Protein AF-X0WEI6-F1 (afdb_monomer_lite)

Secondary structure (DSSP, 8-state):
----PPPSSSS-STTSSTT-----SSPPPSS---------SS---SPPEE-TTS-EEEE-TTS-EEEE--

Structure (mmCIF, N/CA/C/O backbone):
data_AF-X0WEI6-F1
#
_entry.id   AF-X0WEI6-F1
#
loop_
_atom_site.group_PDB
_atom_site.id
_atom_site.type_symbol
_atom_site.label_atom_id
_atom_site.label_alt_id
_atom_site.label_comp_id
_atom_site.label_asym_id
_atom_site.label_entity_id
_atom_site.label_seq_id
_atom_site.pdbx_PDB_ins_code
_atom_site.Cartn_x
_atom_site.Cartn_y
_atom_site.Cartn_z
_atom_site.occupancy
_atom_site.B_iso_or_equiv
_atom_site.auth_seq_id
_atom_site.auth_comp_id
_atom_site.auth_asym_id
_atom_site.auth_atom_id
_atom_site.pdbx_PDB_model_num
ATOM 1 N N . MET A 1 1 ? -3.947 -16.894 -25.834 1.00 47.19 1 MET A N 1
ATOM 2 C CA . MET A 1 1 ? -3.469 -15.594 -25.322 1.00 47.19 1 MET A CA 1
ATOM 3 C C . MET A 1 1 ? -4.222 -15.360 -24.030 1.00 47.19 1 MET A C 1
ATOM 5 O O . MET A 1 1 ? -5.434 -15.228 -24.089 1.00 47.19 1 MET A O 1
ATOM 9 N N . VAL A 1 2 ? -3.557 -15.482 -22.882 1.00 45.81 2 VAL A N 1
ATOM 10 C CA . VAL A 1 2 ? -4.192 -15.237 -21.580 1.00 45.81 2 VAL A CA 1
ATOM 11 C C . VAL A 1 2 ? -3.994 -13.756 -21.298 1.00 45.81 2 VAL A C 1
ATOM 13 O O . VAL A 1 2 ? -2.856 -13.288 -21.282 1.00 45.81 2 VAL A O 1
ATOM 16 N N . VAL A 1 3 ? -5.087 -13.009 -21.201 1.00 51.06 3 VAL A N 1
ATOM 17 C CA . VAL A 1 3 ? -5.045 -11.600 -20.806 1.00 51.06 3 VAL A CA 1
ATOM 18 C C . VAL A 1 3 ? -4.785 -11.599 -19.302 1.00 51.06 3 VAL A C 1
ATOM 20 O O . VAL A 1 3 ? -5.463 -12.318 -18.573 1.00 51.06 3 VAL A O 1
ATOM 23 N N . ALA A 1 4 ? -3.765 -10.881 -18.835 1.00 54.44 4 ALA A N 1
ATOM 24 C CA . ALA A 1 4 ? -3.557 -10.712 -17.403 1.00 54.44 4 ALA A CA 1
ATOM 25 C C . ALA A 1 4 ? -4.681 -9.814 -16.872 1.00 54.44 4 ALA A C 1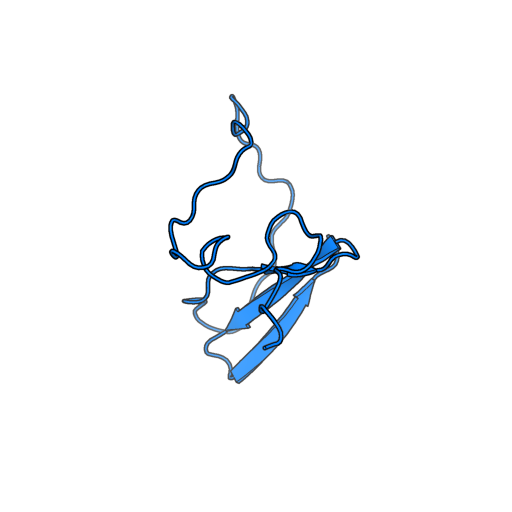
ATOM 27 O O . ALA A 1 4 ? -4.712 -8.620 -17.172 1.00 54.44 4 ALA A O 1
ATOM 28 N N . GLU A 1 5 ? -5.631 -10.403 -16.153 1.00 65.25 5 GLU A N 1
ATOM 29 C CA . GLU A 1 5 ? -6.691 -9.666 -15.470 1.00 65.25 5 GLU A CA 1
ATOM 30 C C . GLU A 1 5 ? -6.224 -9.287 -14.060 1.00 65.25 5 GLU A C 1
ATOM 32 O O . GLU A 1 5 ? -5.469 -10.021 -13.417 1.00 65.25 5 GLU A O 1
ATOM 37 N N . LEU A 1 6 ? -6.624 -8.098 -13.604 1.00 68.94 6 LEU A N 1
ATOM 38 C CA . LEU A 1 6 ? -6.347 -7.633 -12.247 1.00 68.94 6 LEU A CA 1
ATOM 39 C C . LEU A 1 6 ? -7.103 -8.505 -11.237 1.00 68.94 6 LEU A C 1
ATOM 41 O O . LEU A 1 6 ? -8.193 -8.992 -11.532 1.00 68.94 6 LEU A O 1
ATOM 45 N N . ALA A 1 7 ? -6.539 -8.678 -10.040 1.00 70.56 7 ALA A N 1
ATOM 46 C CA . ALA A 1 7 ? -7.270 -9.308 -8.947 1.00 70.56 7 ALA A CA 1
ATOM 47 C C . ALA A 1 7 ? -8.529 -8.489 -8.615 1.00 70.56 7 ALA A C 1
ATOM 49 O O . ALA A 1 7 ? -8.491 -7.257 -8.666 1.00 70.56 7 ALA A O 1
ATOM 50 N N . ASP A 1 8 ? -9.616 -9.169 -8.245 1.00 81.38 8 ASP A N 1
ATOM 51 C CA . ASP A 1 8 ? -10.825 -8.529 -7.720 1.00 81.38 8 ASP A CA 1
ATOM 52 C C . ASP A 1 8 ? -10.525 -7.944 -6.330 1.00 81.38 8 ASP A C 1
ATOM 54 O O . ASP A 1 8 ? -10.638 -8.610 -5.302 1.00 81.38 8 ASP A O 1
ATOM 58 N N . SER A 1 9 ? -9.993 -6.723 -6.321 1.00 81.88 9 SER A N 1
ATOM 59 C CA . SER A 1 9 ? -9.545 -6.006 -5.133 1.00 81.88 9 SER A CA 1
ATOM 60 C C . SER A 1 9 ? -9.737 -4.498 -5.318 1.00 81.88 9 SER A C 1
ATOM 62 O O . SER A 1 9 ? -9.591 -3.991 -6.434 1.00 81.88 9 SER A O 1
ATOM 64 N N . PRO A 1 10 ? -9.990 -3.744 -4.230 1.00 84.00 10 PRO A N 1
ATOM 65 C CA . PRO A 1 10 ? -10.030 -2.284 -4.271 1.00 84.00 10 PRO A CA 1
ATOM 66 C C . PRO A 1 10 ? -8.720 -1.622 -4.729 1.00 84.00 10 PRO A C 1
ATOM 68 O O . PRO A 1 10 ? -8.749 -0.475 -5.172 1.00 84.00 10 PRO A O 1
ATOM 71 N N . TRP A 1 11 ? -7.568 -2.291 -4.581 1.00 88.62 11 TRP A N 1
ATOM 72 C CA . TRP A 1 11 ? -6.264 -1.761 -4.999 1.00 88.62 11 TRP A CA 1
ATOM 73 C C . TRP A 1 11 ? -5.266 -2.892 -5.300 1.00 88.62 11 TRP A C 1
ATOM 75 O O . TRP A 1 11 ? -4.355 -3.154 -4.510 1.00 88.62 11 TRP A O 1
ATOM 85 N N . PRO A 1 12 ? -5.426 -3.596 -6.430 1.00 85.56 12 PRO A N 1
ATOM 86 C CA . PRO A 1 12 ? -4.774 -4.885 -6.660 1.00 85.56 12 PRO A CA 1
ATOM 87 C C . PRO A 1 12 ? -3.269 -4.785 -6.936 1.00 85.56 12 PRO A C 1
ATOM 89 O O . PRO A 1 12 ? -2.573 -5.796 -6.882 1.00 85.56 12 PRO A O 1
ATOM 92 N N . MET A 1 13 ? -2.754 -3.600 -7.282 1.00 87.50 13 MET A N 1
ATOM 93 C CA . MET A 1 13 ? -1.362 -3.440 -7.701 1.00 87.50 13 MET A CA 1
ATOM 94 C C . MET A 1 13 ? -0.811 -2.026 -7.494 1.00 87.50 13 MET A C 1
ATOM 96 O O . MET A 1 13 ? -1.539 -1.081 -7.175 1.00 87.50 13 MET A O 1
ATOM 100 N N . PHE A 1 14 ? 0.500 -1.886 -7.712 1.00 84.75 14 PHE A N 1
ATOM 101 C CA . PHE A 1 14 ? 1.197 -0.606 -7.693 1.00 84.75 14 PHE A CA 1
ATOM 102 C C . PHE A 1 14 ? 0.470 0.421 -8.565 1.00 84.75 14 PHE A C 1
ATOM 104 O O . PHE A 1 14 ? 0.239 0.197 -9.752 1.00 84.75 14 PHE A O 1
ATOM 111 N N . ARG A 1 15 ? 0.120 1.560 -7.958 1.00 82.81 15 ARG A N 1
ATOM 112 C CA . ARG A 1 15 ? -0.615 2.652 -8.611 1.00 82.81 15 ARG A CA 1
ATOM 113 C C . ARG A 1 15 ? -1.942 2.220 -9.263 1.00 82.81 15 ARG A C 1
ATOM 115 O O . ARG A 1 15 ? -2.331 2.804 -10.275 1.00 82.81 15 ARG A O 1
ATOM 122 N N . HIS A 1 16 ? -2.646 1.282 -8.623 1.00 84.12 16 HIS A N 1
ATOM 123 C CA . HIS A 1 16 ? -4.029 0.851 -8.882 1.00 84.12 16 HIS A CA 1
ATOM 124 C C . HIS A 1 16 ? -4.266 0.054 -10.169 1.00 84.12 16 HIS A C 1
ATOM 126 O O . HIS A 1 16 ? -4.890 -1.002 -10.118 1.00 84.12 16 HIS A O 1
ATOM 132 N N . ASP A 1 17 ? -3.778 0.537 -11.310 1.00 83.31 17 ASP A N 1
ATOM 133 C CA . ASP A 1 17 ? -4.084 -0.020 -12.626 1.00 83.31 17 ASP A CA 1
ATOM 134 C C . ASP A 1 17 ? -2.832 -0.247 -13.483 1.00 83.31 17 ASP A C 1
ATOM 136 O O . ASP A 1 17 ? -1.743 0.252 -13.196 1.00 83.31 17 ASP A O 1
ATOM 140 N N . LEU A 1 18 ? -3.003 -0.971 -14.593 1.00 85.81 18 LEU A N 1
ATOM 141 C CA . LEU A 1 18 ? -1.934 -1.272 -15.555 1.00 85.81 18 LEU A CA 1
ATOM 142 C C . LEU A 1 18 ? -1.316 -0.024 -16.215 1.00 85.81 18 LEU A C 1
ATOM 144 O O . LEU A 1 18 ? -0.275 -0.120 -16.862 1.00 85.81 18 LEU A O 1
ATOM 148 N N . ARG A 1 19 ? -1.958 1.144 -16.097 1.00 88.25 19 ARG A N 1
ATOM 149 C CA . ARG A 1 19 ? -1.464 2.431 -16.608 1.00 88.25 19 ARG A CA 1
ATOM 150 C C . ARG A 1 19 ? -0.746 3.229 -15.514 1.00 88.25 19 ARG A C 1
ATOM 152 O O . ARG A 1 19 ? -0.232 4.307 -15.808 1.00 88.25 19 ARG A O 1
ATOM 159 N N . HIS A 1 20 ? -0.680 2.701 -14.291 1.00 84.50 20 HIS A N 1
ATOM 160 C CA . HIS A 1 20 ? -0.019 3.286 -13.134 1.00 84.50 20 HIS A CA 1
ATOM 161 C C . HIS A 1 20 ? -0.505 4.707 -12.810 1.00 84.50 20 HIS A C 1
ATOM 163 O O . HIS A 1 20 ? 0.303 5.596 -12.515 1.00 84.50 20 HIS A O 1
ATOM 169 N N . THR A 1 21 ? -1.818 4.941 -12.869 1.00 89.31 21 THR A N 1
ATOM 170 C CA . THR A 1 21 ? -2.387 6.281 -12.647 1.00 89.31 21 THR A CA 1
ATOM 171 C C . THR A 1 21 ? -2.387 6.708 -11.180 1.00 89.31 21 THR A C 1
ATOM 173 O O . THR A 1 21 ? -2.300 7.901 -10.896 1.00 89.31 21 THR A O 1
ATOM 176 N N . GLY A 1 22 ? -2.482 5.754 -10.247 1.00 86.56 22 GLY A N 1
ATOM 177 C CA . GLY A 1 22 ? -2.642 6.035 -8.820 1.00 86.56 22 GLY A CA 1
ATOM 178 C C . GLY A 1 22 ? -3.994 6.662 -8.461 1.00 86.56 22 GLY A C 1
ATOM 179 O O . GLY A 1 22 ? -4.091 7.333 -7.436 1.00 86.56 22 GLY A O 1
ATOM 180 N N . GLN A 1 23 ? -5.025 6.488 -9.293 1.00 89.00 23 GLN A N 1
ATOM 181 C CA . GLN A 1 23 ? -6.346 7.085 -9.082 1.00 89.00 23 GLN A CA 1
ATOM 182 C C . GLN A 1 23 ? -7.335 6.079 -8.487 1.00 89.00 23 GLN A C 1
ATOM 184 O O . GLN A 1 23 ? -7.503 4.987 -9.014 1.00 89.00 23 GLN A O 1
ATOM 189 N N . SER A 1 24 ? -8.028 6.479 -7.417 1.00 84.94 24 SER A N 1
ATOM 190 C CA . SER A 1 24 ? -9.186 5.753 -6.881 1.00 84.94 24 SER A CA 1
ATOM 191 C C . SER A 1 24 ? -10.470 6.193 -7.580 1.00 84.94 24 SER A C 1
ATOM 193 O O . SER A 1 24 ? -10.624 7.367 -7.912 1.00 84.94 24 SER A O 1
ATOM 195 N N . LEU A 1 25 ? -11.428 5.274 -7.727 1.00 85.69 25 LEU A N 1
ATOM 196 C CA . LEU A 1 25 ? -12.805 5.599 -8.129 1.00 85.69 25 LEU A CA 1
ATOM 197 C C . LEU A 1 25 ? -13.627 6.231 -6.990 1.00 85.69 25 LEU A C 1
ATOM 199 O O . LEU A 1 25 ? -14.717 6.746 -7.229 1.00 85.69 25 LEU A O 1
ATOM 203 N N . HIS A 1 26 ? -13.125 6.180 -5.755 1.00 86.06 26 HIS A N 1
ATOM 204 C CA . HIS A 1 26 ? -13.820 6.670 -4.571 1.00 86.06 26 HIS A CA 1
ATOM 205 C C . HIS A 1 26 ? -13.382 8.091 -4.224 1.00 86.06 26 HIS A C 1
ATOM 207 O O . HIS A 1 26 ? -12.188 8.392 -4.156 1.00 86.06 26 HIS A O 1
ATOM 213 N N . THR A 1 27 ? -14.351 8.949 -3.912 1.00 89.19 27 THR A N 1
ATOM 214 C CA . THR A 1 27 ? -14.078 10.247 -3.292 1.00 89.19 27 THR A CA 1
ATOM 215 C C . THR A 1 27 ? -13.560 10.032 -1.869 1.00 89.19 27 THR A C 1
ATOM 217 O O . THR A 1 27 ? -14.159 9.288 -1.092 1.00 89.19 27 THR A O 1
ATOM 220 N N . GLY A 1 28 ? -12.446 10.683 -1.527 1.00 85.94 28 GLY A N 1
ATOM 221 C CA . GLY A 1 28 ? -11.886 10.648 -0.175 1.00 85.94 28 GLY A CA 1
ATOM 222 C C . GLY A 1 28 ? -12.784 11.327 0.874 1.00 85.94 28 GLY A C 1
ATOM 223 O O . GLY A 1 28 ? -13.730 12.037 0.519 1.00 85.94 28 GLY A O 1
ATOM 224 N N . PRO A 1 29 ? -12.502 11.127 2.174 1.00 88.94 29 PRO A N 1
ATOM 225 C CA . PRO A 1 29 ? -13.260 11.760 3.249 1.00 88.94 29 PRO A CA 1
ATOM 226 C C . PRO A 1 29 ? -13.116 13.288 3.208 1.00 88.94 29 PRO A C 1
ATOM 228 O O . PRO A 1 29 ? -12.035 13.812 2.950 1.00 88.94 29 PRO A O 1
ATOM 231 N N . SER A 1 30 ? -14.198 14.010 3.512 1.00 93.88 30 SER A N 1
ATOM 232 C CA . SER A 1 30 ? -14.195 15.479 3.604 1.00 93.88 30 SER A CA 1
ATOM 233 C C . SER A 1 30 ? -13.463 16.008 4.843 1.00 93.88 30 SER A C 1
ATOM 235 O O . SER A 1 30 ? -12.973 17.133 4.822 1.00 93.88 30 SER A O 1
ATOM 237 N N . ASN A 1 31 ? -13.371 15.195 5.899 1.00 93.19 31 ASN A N 1
ATOM 238 C CA . ASN A 1 31 ? -12.556 15.442 7.084 1.00 93.19 31 ASN A CA 1
ATOM 239 C C . ASN A 1 31 ? -11.726 14.180 7.386 1.00 93.19 31 ASN A C 1
ATOM 241 O O . ASN A 1 31 ? -12.296 13.191 7.852 1.00 93.19 31 ASN A O 1
ATOM 245 N N . PRO A 1 32 ? -10.426 14.150 7.049 1.00 92.44 32 PRO A N 1
ATOM 246 C CA . PRO A 1 32 ? -9.591 12.977 7.269 1.00 92.44 32 PRO A CA 1
ATOM 247 C C . PRO A 1 32 ? -9.187 12.850 8.743 1.00 92.44 32 PRO A C 1
ATOM 249 O O . PRO A 1 32 ? -8.531 13.736 9.284 1.00 92.44 32 PRO A O 1
ATOM 252 N N . ASP A 1 33 ? -9.509 11.708 9.352 1.00 95.75 33 ASP A N 1
ATOM 253 C CA . ASP A 1 33 ? -9.050 11.326 10.691 1.00 95.75 33 ASP A CA 1
ATOM 254 C C . ASP A 1 33 ? -8.102 10.117 10.600 1.00 95.75 33 ASP A C 1
ATOM 256 O O . ASP A 1 33 ? -8.340 9.178 9.829 1.00 95.75 33 ASP A O 1
ATOM 260 N N . LEU A 1 34 ? -7.023 10.120 11.393 1.00 94.25 34 LEU A N 1
ATOM 261 C CA . LEU A 1 34 ? -6.086 8.995 11.469 1.00 94.25 34 LEU A CA 1
ATOM 262 C C . LEU A 1 34 ? -6.772 7.797 12.139 1.00 94.25 34 LEU A C 1
ATOM 264 O O . LEU A 1 34 ? -7.026 7.820 13.341 1.00 94.25 34 LEU A O 1
ATOM 268 N N . LYS A 1 35 ? -7.047 6.738 11.370 1.00 93.31 35 LYS A N 1
ATOM 269 C CA . LYS A 1 35 ? -7.663 5.509 11.900 1.00 93.31 35 LYS A CA 1
ATOM 270 C C . LYS A 1 35 ? -6.661 4.594 12.600 1.00 93.31 35 LYS A C 1
ATOM 272 O O . LYS A 1 35 ? -6.978 4.038 13.644 1.00 93.31 35 LYS A O 1
ATOM 277 N N . TRP A 1 36 ? -5.477 4.429 12.018 1.00 96.12 36 TRP A N 1
ATOM 278 C CA . TRP A 1 36 ? -4.407 3.578 12.536 1.00 96.12 36 TRP A CA 1
ATOM 279 C C . TRP A 1 36 ? -3.066 3.967 11.908 1.00 96.12 36 TRP A C 1
ATOM 281 O O . TRP A 1 36 ? -3.022 4.675 10.901 1.00 96.12 36 TRP A O 1
ATOM 291 N N . THR A 1 37 ? -1.977 3.498 12.513 1.00 95.56 37 THR A N 1
ATOM 292 C CA . THR A 1 37 ? -0.617 3.613 11.978 1.00 95.56 37 THR A CA 1
ATOM 293 C C . THR A 1 37 ? 0.144 2.311 12.213 1.00 95.56 37 THR A C 1
ATOM 295 O O . THR A 1 37 ? -0.163 1.575 13.152 1.00 95.56 37 THR A O 1
ATOM 298 N N . TYR A 1 38 ? 1.127 2.034 11.364 1.00 94.75 38 TYR A N 1
ATOM 299 C CA . TYR A 1 38 ? 2.021 0.890 11.477 1.00 94.75 38 TYR A CA 1
ATOM 300 C C . TYR A 1 38 ? 3.452 1.360 11.210 1.00 94.75 38 TYR A C 1
ATOM 302 O O . TYR A 1 38 ? 3.701 2.011 10.197 1.00 94.75 38 TYR A O 1
ATOM 310 N N . ASN A 1 39 ? 4.378 1.039 12.113 1.00 95.50 39 ASN A N 1
ATOM 311 C CA . ASN A 1 39 ? 5.785 1.405 11.963 1.00 95.50 39 ASN A CA 1
ATOM 312 C C . ASN A 1 39 ? 6.546 0.278 11.259 1.00 95.50 39 ASN A C 1
ATOM 314 O O . ASN A 1 39 ? 6.609 -0.837 11.776 1.00 95.50 39 ASN A O 1
ATOM 318 N N . THR A 1 40 ? 7.143 0.591 10.112 1.00 95.31 40 THR A N 1
ATOM 319 C CA . THR A 1 40 ? 8.231 -0.196 9.516 1.00 95.31 40 THR A CA 1
ATOM 320 C C . THR A 1 40 ? 9.561 0.195 10.159 1.00 95.31 40 THR A C 1
ATOM 322 O O . THR A 1 40 ? 9.640 1.199 10.874 1.00 95.31 40 THR A O 1
ATOM 325 N N . ASN A 1 41 ? 10.606 -0.603 9.940 1.00 97.00 41 ASN A N 1
ATOM 326 C CA . ASN A 1 41 ? 11.919 -0.339 10.532 1.00 97.00 41 ASN A CA 1
ATOM 327 C C . ASN A 1 41 ? 12.829 0.515 9.635 1.00 97.00 41 ASN A C 1
ATOM 329 O O . ASN A 1 41 ? 13.914 0.892 10.073 1.00 97.00 41 ASN A O 1
ATOM 333 N N . ASP A 1 42 ? 12.389 0.828 8.415 1.00 97.25 42 ASP A N 1
ATOM 334 C CA . ASP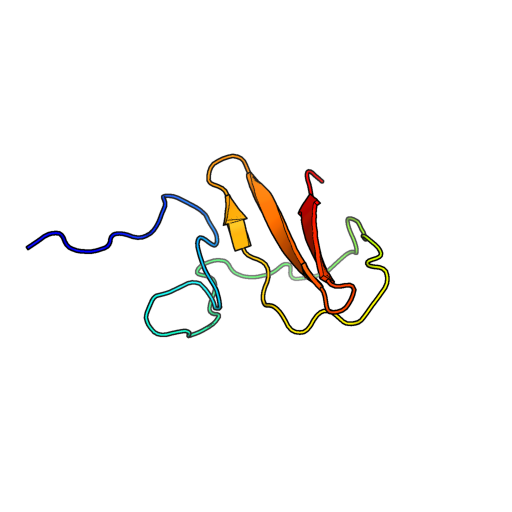 A 1 42 ? 13.078 1.704 7.464 1.00 97.25 42 ASP A CA 1
ATOM 335 C C . ASP A 1 42 ? 12.068 2.374 6.502 1.00 9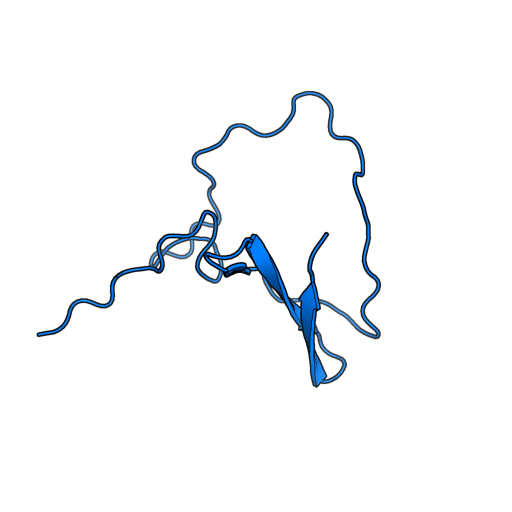7.25 42 ASP A C 1
ATOM 337 O O . ASP A 1 42 ? 10.847 2.200 6.630 1.00 97.25 42 ASP A O 1
ATOM 341 N N . ASP A 1 43 ? 12.580 3.152 5.549 1.00 95.94 43 ASP A N 1
ATOM 342 C CA . ASP A 1 43 ? 11.823 3.925 4.569 1.00 95.94 43 ASP A CA 1
ATOM 343 C C . ASP A 1 43 ? 10.906 3.055 3.689 1.00 95.94 43 ASP A C 1
ATOM 345 O O . ASP A 1 43 ? 11.287 2.015 3.143 1.00 95.94 43 ASP A O 1
ATOM 349 N N . VAL A 1 44 ? 9.686 3.549 3.460 1.00 93.94 44 VAL A N 1
ATOM 350 C CA . VAL A 1 44 ? 8.708 2.945 2.546 1.00 93.94 44 VAL A CA 1
ATOM 351 C C . VAL A 1 44 ? 8.598 3.799 1.286 1.00 93.94 44 VAL A C 1
ATOM 353 O O . VAL A 1 44 ? 7.929 4.830 1.259 1.00 93.94 44 VAL A O 1
ATOM 356 N N . HIS A 1 45 ? 9.231 3.344 0.204 1.00 88.31 45 HIS A N 1
ATOM 357 C CA . HIS A 1 45 ? 9.085 3.945 -1.130 1.00 88.31 45 HIS A CA 1
ATOM 358 C C . HIS A 1 45 ? 8.028 3.247 -2.001 1.00 88.31 45 HIS A C 1
ATOM 360 O O . HIS A 1 45 ? 7.724 3.708 -3.106 1.00 88.31 45 HIS A O 1
ATOM 366 N N . SER A 1 46 ? 7.484 2.121 -1.533 1.00 85.06 46 SER A N 1
ATOM 367 C CA . SER A 1 46 ? 6.471 1.358 -2.260 1.00 85.06 46 SER A CA 1
ATOM 368 C C . SER A 1 46 ? 5.092 2.030 -2.189 1.00 85.06 46 SER A C 1
ATOM 370 O O . SER A 1 46 ? 4.778 2.756 -1.249 1.00 85.06 46 SER A O 1
ATOM 372 N N . SER A 1 47 ? 4.245 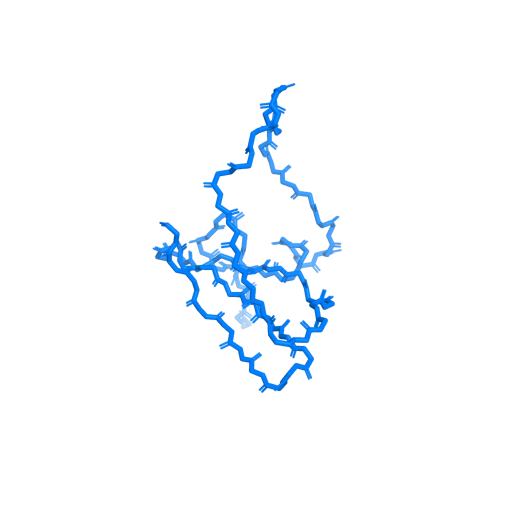1.799 -3.200 1.00 87.62 47 SER A N 1
ATOM 373 C CA . SER A 1 47 ? 2.804 2.046 -3.048 1.00 87.62 47 SER A CA 1
ATOM 374 C C . SER A 1 47 ? 2.156 0.786 -2.475 1.00 87.62 47 SER A C 1
ATOM 376 O O . SER A 1 47 ? 2.392 -0.284 -3.041 1.00 87.62 47 SER A O 1
ATOM 378 N N . PRO A 1 48 ? 1.343 0.891 -1.410 1.00 91.12 48 PRO A N 1
ATOM 379 C CA . PRO A 1 48 ? 0.677 -0.268 -0.831 1.00 91.12 48 PRO A CA 1
ATOM 380 C C . PRO A 1 48 ? -0.310 -0.897 -1.821 1.00 91.12 48 PRO A C 1
ATOM 382 O O . PRO A 1 48 ? -0.859 -0.213 -2.692 1.00 91.12 48 PRO A O 1
ATOM 385 N N . THR A 1 49 ? -0.560 -2.194 -1.659 1.00 94.06 49 THR A N 1
ATOM 386 C CA . THR A 1 49 ? -1.584 -2.944 -2.405 1.00 94.06 49 THR A CA 1
ATOM 387 C C . THR A 1 49 ? -2.514 -3.668 -1.449 1.00 94.06 49 THR A C 1
ATOM 389 O O . THR A 1 49 ? -2.096 -4.064 -0.366 1.00 94.06 49 THR A O 1
ATOM 392 N N . ILE A 1 50 ? -3.766 -3.858 -1.845 1.00 93.94 50 ILE A N 1
ATOM 393 C CA . ILE A 1 50 ? -4.799 -4.505 -1.038 1.00 93.94 50 ILE A CA 1
ATOM 394 C C . ILE A 1 50 ? -5.097 -5.873 -1.658 1.00 93.94 50 ILE A C 1
ATOM 396 O O . ILE A 1 50 ? -5.327 -5.976 -2.863 1.00 93.94 50 ILE A O 1
ATOM 400 N N . GLY A 1 51 ? -5.062 -6.935 -0.860 1.00 91.56 51 GLY A N 1
ATOM 401 C CA . GLY A 1 51 ? -5.500 -8.270 -1.256 1.00 91.56 51 GLY A CA 1
ATOM 402 C C . GLY A 1 51 ? -7.024 -8.363 -1.344 1.00 91.56 51 GLY A C 1
ATOM 403 O O . GLY A 1 51 ? -7.743 -7.554 -0.761 1.00 91.56 51 GLY A O 1
ATOM 404 N N . ALA A 1 52 ? -7.537 -9.369 -2.054 1.00 90.56 52 ALA A N 1
ATOM 405 C CA . ALA A 1 52 ? -8.983 -9.622 -2.133 1.00 90.56 52 ALA A CA 1
ATOM 406 C C . ALA A 1 52 ? -9.613 -9.944 -0.758 1.00 90.56 52 ALA A C 1
ATOM 408 O O . ALA A 1 52 ? -10.811 -9.776 -0.558 1.00 90.56 52 ALA A O 1
ATOM 409 N N . ASP A 1 53 ? -8.797 -10.389 0.198 1.00 91.00 53 ASP A N 1
ATOM 410 C CA . ASP A 1 53 ? -9.152 -10.646 1.595 1.00 91.00 53 ASP A CA 1
ATOM 411 C C . ASP A 1 53 ? -9.096 -9.391 2.48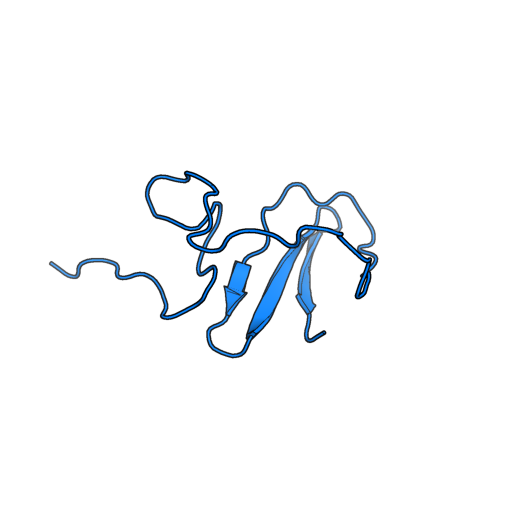8 1.00 91.00 53 ASP A C 1
ATOM 413 O O . ASP A 1 53 ? -9.438 -9.461 3.666 1.00 91.00 53 ASP A O 1
ATOM 417 N N . GLY A 1 54 ? -8.680 -8.245 1.938 1.00 92.69 54 GLY A N 1
ATOM 418 C CA . GLY A 1 54 ? -8.500 -6.991 2.667 1.00 92.69 54 GLY A CA 1
ATOM 419 C C . GLY A 1 54 ? -7.118 -6.810 3.299 1.00 92.69 54 GLY A C 1
ATOM 420 O O . GLY A 1 54 ? -6.868 -5.742 3.859 1.00 92.69 54 GLY A O 1
ATOM 421 N N . THR A 1 55 ? -6.208 -7.784 3.175 1.00 95.75 55 THR A N 1
ATOM 422 C CA . THR A 1 55 ? -4.836 -7.655 3.682 1.00 95.75 55 THR A CA 1
ATOM 423 C C . THR A 1 55 ? -4.102 -6.535 2.942 1.00 95.75 55 THR A C 1
ATOM 425 O O . THR A 1 55 ? -4.111 -6.478 1.712 1.00 95.75 55 THR A O 1
ATOM 428 N N . ILE A 1 56 ? -3.430 -5.644 3.672 1.00 95.44 56 ILE A N 1
ATOM 429 C CA . ILE A 1 56 ? -2.615 -4.570 3.092 1.00 95.44 56 ILE A CA 1
ATOM 430 C C . ILE A 1 56 ? -1.162 -5.027 3.017 1.00 95.44 56 ILE A C 1
ATOM 432 O O . ILE A 1 56 ? -0.569 -5.403 4.027 1.00 95.44 56 ILE A O 1
ATOM 436 N N . TYR A 1 57 ? -0.575 -4.943 1.829 1.00 95.25 57 TYR A N 1
ATOM 437 C CA . TYR A 1 57 ? 0.803 -5.332 1.570 1.00 95.25 57 TYR A CA 1
ATOM 438 C C . TYR A 1 57 ? 1.701 -4.124 1.315 1.00 95.25 57 TYR A C 1
ATOM 440 O O . TYR A 1 57 ? 1.354 -3.242 0.522 1.00 95.25 57 TYR A O 1
ATOM 448 N N . VAL A 1 58 ? 2.863 -4.099 1.973 1.00 96.06 58 VAL A N 1
ATOM 449 C CA . VAL A 1 58 ? 3.828 -2.990 1.925 1.00 96.06 58 VAL A CA 1
ATOM 450 C C . VAL A 1 58 ? 5.254 -3.535 1.862 1.00 96.06 58 VAL A C 1
ATOM 452 O O . VAL A 1 58 ? 5.641 -4.356 2.690 1.00 96.06 58 VAL A O 1
ATOM 455 N N . GLY A 1 59 ? 6.048 -3.061 0.901 1.00 94.75 59 GLY A N 1
ATOM 456 C CA . GLY A 1 59 ? 7.493 -3.314 0.859 1.00 94.75 59 GLY A CA 1
ATOM 457 C C . GLY A 1 59 ? 8.276 -2.171 1.500 1.00 94.75 59 GLY A C 1
ATOM 458 O O . GLY A 1 59 ? 7.993 -1.004 1.204 1.00 94.75 59 GLY A O 1
ATOM 459 N N . SER A 1 60 ? 9.253 -2.508 2.337 1.00 96.12 60 SER A N 1
ATOM 460 C CA . SER A 1 60 ? 10.095 -1.566 3.084 1.00 96.12 60 SER A CA 1
ATOM 461 C C . SER A 1 60 ? 11.576 -1.732 2.717 1.00 96.12 60 SER A C 1
ATOM 463 O O . SER A 1 60 ? 11.983 -2.759 2.169 1.00 96.12 60 SER A O 1
ATOM 465 N N . MET A 1 61 ? 12.385 -0.702 2.974 1.00 96.81 61 MET A N 1
ATOM 466 C CA . MET A 1 61 ? 13.838 -0.733 2.755 1.00 96.81 61 MET A CA 1
ATOM 467 C C . MET A 1 61 ? 14.603 -1.539 3.817 1.00 96.81 61 MET A C 1
ATOM 469 O O . MET A 1 61 ? 15.761 -1.883 3.592 1.00 96.81 61 MET A O 1
ATOM 473 N N . ASP A 1 62 ? 13.936 -1.962 4.895 1.00 96.69 62 ASP A N 1
ATOM 474 C CA . ASP A 1 62 ? 14.473 -2.883 5.915 1.00 96.69 62 ASP A CA 1
ATOM 475 C C . ASP A 1 62 ? 14.624 -4.335 5.418 1.00 96.69 62 ASP A C 1
ATOM 477 O O . ASP A 1 62 ? 14.966 -5.224 6.196 1.00 96.69 62 ASP A O 1
ATOM 481 N N . ALA A 1 63 ? 14.408 -4.562 4.119 1.00 96.12 63 ALA A N 1
ATOM 482 C CA . ALA A 1 63 ? 14.391 -5.857 3.449 1.00 96.12 63 ALA A CA 1
ATOM 483 C C . ALA A 1 63 ? 13.225 -6.778 3.850 1.00 96.12 63 ALA A C 1
ATOM 485 O O . ALA A 1 63 ? 13.224 -7.947 3.458 1.00 96.12 63 ALA A O 1
ATOM 486 N N . GLU A 1 64 ? 12.206 -6.253 4.535 1.00 96.94 64 GLU A N 1
ATOM 487 C CA . GLU A 1 64 ? 10.998 -6.990 4.894 1.00 96.94 64 GLU A CA 1
ATOM 488 C C . GLU A 1 64 ? 9.791 -6.607 4.022 1.00 96.94 64 G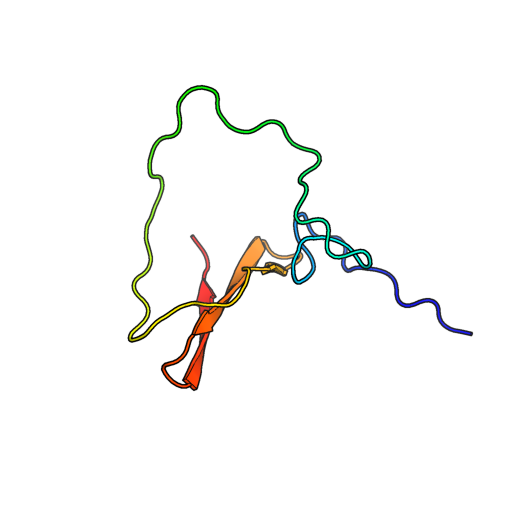LU A C 1
ATOM 490 O O . GLU A 1 64 ? 9.669 -5.511 3.455 1.00 96.94 64 GLU A O 1
ATOM 495 N N . PHE A 1 65 ? 8.857 -7.555 3.919 1.00 95.25 65 PHE A N 1
ATOM 496 C CA . PHE A 1 65 ? 7.570 -7.372 3.256 1.00 95.25 65 PHE A CA 1
ATOM 497 C C . PHE A 1 65 ? 6.440 -7.614 4.251 1.00 95.25 65 PHE A C 1
ATOM 499 O O . PHE A 1 65 ? 6.297 -8.701 4.811 1.00 95.25 65 PHE A O 1
ATOM 506 N N . TYR A 1 66 ? 5.625 -6.589 4.461 1.00 96.12 66 TYR A N 1
ATOM 507 C CA . TYR A 1 66 ? 4.615 -6.563 5.505 1.00 96.12 66 TYR A CA 1
ATOM 508 C C . TYR A 1 66 ? 3.246 -6.957 4.957 1.00 96.12 66 TYR A C 1
ATOM 510 O O . TYR A 1 66 ? 2.842 -6.494 3.891 1.00 96.12 66 TYR A O 1
ATOM 518 N N . ALA A 1 67 ? 2.521 -7.769 5.728 1.00 97.00 67 ALA A N 1
ATOM 519 C CA . ALA A 1 67 ? 1.109 -8.085 5.536 1.00 97.00 67 ALA A CA 1
ATOM 520 C C . ALA A 1 67 ? 0.337 -7.598 6.770 1.00 97.00 67 ALA A C 1
ATOM 522 O O . ALA A 1 67 ? 0.541 -8.100 7.876 1.00 97.00 67 ALA A O 1
ATOM 523 N N . ILE A 1 68 ? -0.501 -6.580 6.590 1.00 96.31 68 ILE A N 1
ATOM 524 C CA . ILE A 1 68 ? -1.157 -5.845 7.673 1.00 96.31 68 ILE A CA 1
ATOM 525 C C . ILE A 1 68 ? -2.667 -6.056 7.574 1.00 96.31 68 ILE A C 1
ATOM 527 O O . ILE A 1 68 ? -3.271 -5.753 6.546 1.00 96.31 68 ILE A O 1
ATOM 531 N N . ASN A 1 69 ? -3.262 -6.525 8.671 1.00 93.62 69 ASN A N 1
ATOM 532 C CA . ASN A 1 69 ? -4.708 -6.633 8.857 1.00 93.62 69 ASN A CA 1
ATOM 533 C C . ASN A 1 69 ? -5.150 -5.598 9.906 1.00 93.62 69 ASN A C 1
ATOM 535 O O . ASN A 1 69 ? -4.937 -5.846 11.097 1.00 93.62 69 ASN A O 1
ATOM 539 N N . PRO A 1 70 ? -5.655 -4.425 9.480 1.00 84.62 70 PRO A N 1
ATOM 540 C CA . PRO A 1 70 ? -6.048 -3.331 10.370 1.00 84.62 70 PRO A CA 1
ATOM 541 C C . PRO A 1 70 ? -7.429 -3.505 11.019 1.00 84.62 70 PRO A C 1
ATOM 543 O O . PRO A 1 70 ? -8.263 -4.277 10.493 1.00 84.62 70 PRO A O 1
#

InterPro domains:
  IPR011047 Quinoprotein alcohol dehydrogenase-like superfamily [SSF50998] (6-70)

Sequence (70 aa):
MVVAELADSPWPMFRHDLRHTGQSLHTGPSNPDLKWTYNTNDDVHSSPTIGADGTIYVGSMDAEFYAINP

Foldseek 3Di:
DDDDDFAPAQARDQCRDPVNVVDGPDDDDPDDDDPDDDDDPADFPTDWGAHPVRWIWTDGPVRDIDTDDD

Organism: NCBI:txid412755

Radius of gyration: 13.86 Å; chains: 1; bounding box: 29×31×38 Å

pLDDT: mean 87.78, std 11.46, range [45.81, 97.25]